Protein AF-A0A972C2Q1-F1 (afdb_monomer_lite)

Secondary structure (DSSP, 8-state):
-PPPHHHHHHHHB--------HHHHHHHHHHHHTT-EEEE-SSTT--EEETTTTEEEE-TTHHHHS-HHHHHHHHHHHHHHHHHHHH-HHHHHHHTTS-TT---HHHHHHHHHHHHHHHHHTT----HHHHHTTSPTTHHHHHHHHHHT-S-------

Structure (mmCIF, N/CA/C/O backbone):
data_AF-A0A972C2Q1-F1
#
_entry.id   AF-A0A972C2Q1-F1
#
loop_
_atom_site.group_PDB
_atom_site.id
_atom_site.type_symbol
_atom_site.label_atom_id
_atom_site.label_alt_id
_atom_site.label_comp_id
_atom_site.label_asym_id
_atom_site.label_entity_id
_atom_site.label_seq_id
_atom_site.pdbx_PDB_ins_code
_atom_site.Cartn_x
_atom_site.Cartn_y
_atom_site.Cartn_z
_atom_site.occupancy
_atom_site.B_iso_or_equiv
_atom_site.auth_seq_id
_atom_site.auth_comp_id
_atom_site.auth_asym_id
_atom_site.auth_atom_id
_atom_site.pdbx_PDB_model_num
ATOM 1 N N . MET A 1 1 ? 4.679 -23.573 9.801 1.00 56.59 1 MET A N 1
ATOM 2 C CA . MET A 1 1 ? 4.101 -22.759 10.892 1.00 56.59 1 MET A CA 1
ATOM 3 C C . MET A 1 1 ? 4.260 -21.307 10.495 1.00 56.59 1 MET A C 1
ATOM 5 O O . MET A 1 1 ? 5.369 -20.936 10.134 1.00 56.59 1 MET A O 1
ATOM 9 N N . GLN A 1 2 ? 3.173 -20.536 10.468 1.00 72.12 2 GLN A N 1
ATOM 10 C CA . GLN A 1 2 ? 3.245 -19.100 10.197 1.00 72.12 2 GLN A CA 1
ATOM 11 C C . GLN A 1 2 ? 3.861 -18.411 11.421 1.00 72.12 2 GLN A C 1
ATOM 13 O O . GLN A 1 2 ? 3.515 -18.739 12.555 1.00 72.12 2 GLN A O 1
ATOM 18 N N . GLN A 1 3 ? 4.839 -17.543 11.181 1.00 86.06 3 GLN A N 1
ATOM 19 C CA . GLN A 1 3 ? 5.535 -16.773 12.210 1.00 86.06 3 GLN A CA 1
ATOM 20 C C . GLN A 1 3 ? 4.536 -15.879 12.971 1.00 86.06 3 GLN A C 1
ATOM 22 O O . GLN A 1 3 ? 3.625 -15.331 12.344 1.00 86.06 3 GLN A O 1
ATOM 27 N N . SER A 1 4 ? 4.687 -15.721 14.296 1.00 94.00 4 SER A N 1
ATOM 28 C CA . SER A 1 4 ? 3.827 -14.797 15.061 1.00 94.00 4 SER A CA 1
ATOM 29 C C . SER A 1 4 ? 4.037 -13.350 14.600 1.00 94.00 4 SER A C 1
ATOM 31 O O . SER A 1 4 ? 5.082 -13.035 14.024 1.00 94.00 4 SER A O 1
ATOM 33 N N . LYS A 1 5 ? 3.080 -12.450 14.862 1.00 92.25 5 LYS A N 1
ATOM 34 C CA . LYS A 1 5 ? 3.213 -11.030 14.490 1.00 92.25 5 LYS A CA 1
ATOM 35 C C . LYS A 1 5 ? 4.444 -10.399 15.139 1.00 92.25 5 LYS A C 1
ATOM 37 O O . LYS A 1 5 ? 5.181 -9.683 14.474 1.00 92.25 5 LYS A O 1
ATOM 42 N N . GLU A 1 6 ? 4.717 -10.712 16.404 1.00 92.69 6 GLU A N 1
ATOM 43 C CA . GLU A 1 6 ? 5.880 -10.201 17.141 1.00 92.69 6 GLU A CA 1
ATOM 44 C C . GLU A 1 6 ? 7.191 -10.672 16.509 1.00 92.69 6 GLU A C 1
ATOM 46 O O . GLU A 1 6 ? 8.128 -9.896 16.334 1.00 92.69 6 GLU A O 1
ATOM 51 N N . GLN A 1 7 ? 7.252 -11.947 16.124 1.00 93.88 7 GLN A N 1
ATOM 52 C CA . GLN A 1 7 ? 8.414 -12.502 15.444 1.00 93.88 7 GLN A CA 1
ATOM 53 C C . GLN A 1 7 ? 8.585 -11.890 14.043 1.00 93.88 7 GLN A C 1
ATOM 55 O O . GLN A 1 7 ? 9.715 -11.609 13.635 1.00 93.88 7 GLN A O 1
ATOM 60 N N . TRP A 1 8 ? 7.488 -11.687 13.305 1.00 95.19 8 TRP A N 1
ATOM 61 C CA . TRP A 1 8 ? 7.514 -11.040 11.993 1.00 95.19 8 TRP A CA 1
ATOM 62 C C . TRP A 1 8 ? 7.998 -9.594 12.123 1.00 95.19 8 TRP A C 1
ATOM 64 O O . TRP A 1 8 ? 8.961 -9.239 11.455 1.00 95.19 8 TRP A O 1
ATOM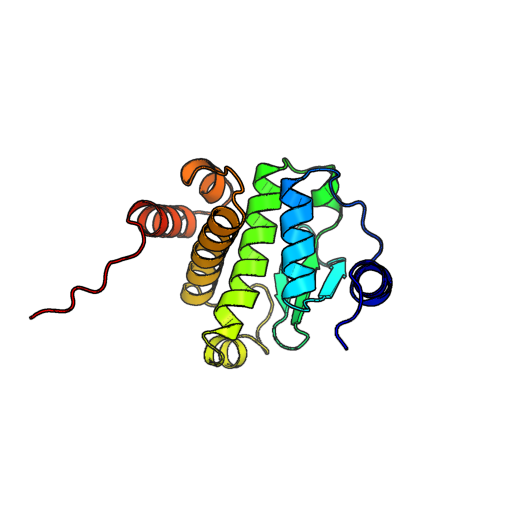 74 N N . LEU A 1 9 ? 7.464 -8.807 13.061 1.00 93.00 9 LEU A N 1
ATOM 75 C CA . LEU A 1 9 ? 7.951 -7.454 13.351 1.00 93.00 9 LEU A CA 1
ATOM 76 C C . LEU A 1 9 ? 9.461 -7.454 13.639 1.00 93.00 9 LEU A C 1
ATOM 78 O O . LEU A 1 9 ? 10.202 -6.668 13.059 1.00 93.00 9 LEU A O 1
ATOM 82 N N . ALA A 1 10 ? 9.948 -8.394 14.450 1.00 91.88 10 ALA A N 1
ATOM 83 C CA . ALA A 1 10 ? 11.362 -8.456 14.823 1.00 91.88 10 ALA A CA 1
ATOM 84 C C . ALA A 1 10 ? 12.328 -8.832 13.679 1.00 91.88 10 ALA A C 1
ATOM 86 O O . ALA A 1 10 ? 13.531 -8.624 13.816 1.00 91.88 10 ALA A O 1
ATOM 87 N N . THR A 1 11 ? 11.850 -9.433 12.583 1.00 92.88 11 THR A N 1
ATOM 88 C CA . THR A 1 11 ? 12.729 -10.009 11.537 1.00 92.88 11 THR A CA 1
ATOM 89 C C . THR A 1 11 ? 12.421 -9.528 10.119 1.00 92.88 11 THR A C 1
ATOM 91 O O . THR A 1 11 ? 13.295 -9.501 9.250 1.00 92.88 11 THR A O 1
ATOM 94 N N . ARG A 1 12 ? 11.177 -9.132 9.866 1.00 93.81 12 ARG A N 1
ATOM 95 C CA . ARG A 1 12 ? 10.640 -8.717 8.565 1.00 93.81 12 ARG A CA 1
ATOM 96 C C . ARG A 1 12 ? 10.308 -7.232 8.511 1.00 93.81 12 ARG A C 1
ATOM 98 O O . ARG A 1 12 ? 9.895 -6.759 7.457 1.00 93.81 12 ARG A O 1
ATOM 105 N N . THR A 1 13 ? 10.524 -6.511 9.612 1.00 94.38 13 THR A N 1
ATOM 106 C CA . THR A 1 13 ? 10.429 -5.053 9.636 1.00 94.38 13 THR A CA 1
ATOM 107 C C . THR A 1 13 ? 11.692 -4.412 10.189 1.00 94.38 13 THR A C 1
ATOM 109 O O . THR A 1 13 ? 12.382 -5.017 11.012 1.00 94.38 13 THR A O 1
ATOM 112 N N . ASP A 1 14 ? 12.012 -3.214 9.712 1.00 93.62 14 ASP A N 1
ATOM 113 C CA . ASP A 1 14 ? 13.010 -2.355 10.352 1.00 93.62 14 ASP A CA 1
ATOM 114 C C . ASP A 1 14 ? 12.366 -1.627 11.553 1.00 93.62 14 ASP A C 1
ATOM 116 O O . ASP A 1 14 ? 11.141 -1.460 11.586 1.00 93.62 14 ASP A O 1
ATOM 120 N N . PRO A 1 15 ? 13.140 -1.212 12.574 1.00 88.94 15 PRO A N 1
ATOM 121 C CA . PRO A 1 15 ? 12.594 -0.516 13.736 1.00 88.94 15 PRO A CA 1
ATOM 122 C C . PRO A 1 15 ? 12.149 0.907 13.361 1.00 88.94 15 PRO A C 1
ATOM 124 O O . PRO A 1 15 ? 12.925 1.853 13.461 1.00 88.94 15 PRO A O 1
ATOM 127 N N . MET A 1 16 ? 10.888 1.052 12.951 1.00 90.88 16 MET A N 1
ATOM 128 C CA . MET A 1 16 ? 10.278 2.330 12.571 1.00 90.88 16 MET A CA 1
ATOM 129 C C . MET A 1 16 ? 9.353 2.877 13.660 1.00 90.88 16 MET A C 1
ATOM 131 O O . MET A 1 16 ? 8.742 2.129 14.428 1.00 90.88 16 MET A O 1
ATOM 135 N N . ASN A 1 17 ? 9.205 4.203 13.695 1.00 92.00 17 ASN A N 1
ATOM 136 C CA . ASN A 1 17 ? 8.259 4.875 14.582 1.00 92.00 17 ASN A CA 1
ATOM 137 C C . ASN A 1 17 ? 6.845 4.852 13.983 1.00 92.00 17 ASN A C 1
ATOM 139 O O . ASN A 1 17 ? 6.375 5.838 13.419 1.00 92.00 17 ASN A O 1
ATOM 143 N N . TRP A 1 18 ? 6.194 3.693 14.056 1.00 93.50 18 TRP A N 1
ATOM 144 C CA . TRP A 1 18 ? 4.862 3.495 13.493 1.00 93.50 18 TRP A CA 1
ATOM 145 C C . TRP A 1 18 ? 3.809 4.399 14.152 1.00 93.50 18 TRP A C 1
ATOM 147 O O . TRP A 1 18 ? 3.776 4.493 15.383 1.00 93.50 18 TRP A O 1
ATOM 157 N N . PRO A 1 19 ? 2.880 4.986 13.373 1.00 95.00 19 PRO A N 1
ATOM 158 C CA . PRO A 1 19 ? 1.732 5.687 13.927 1.00 95.00 19 PRO A CA 1
ATOM 159 C C . PRO A 1 19 ? 0.948 4.802 14.902 1.00 95.00 19 PRO A C 1
ATOM 161 O O . PRO A 1 19 ? 0.502 3.698 14.564 1.00 95.00 19 PRO A O 1
ATOM 164 N N . ASN A 1 20 ? 0.729 5.310 16.117 1.00 94.81 20 ASN A N 1
ATOM 165 C CA . ASN A 1 20 ? -0.145 4.673 17.098 1.00 94.81 20 ASN A CA 1
ATOM 166 C C . ASN A 1 20 ? -1.616 4.993 16.782 1.00 94.81 20 ASN A C 1
ATOM 168 O O . ASN A 1 20 ? -2.269 5.775 17.473 1.00 94.81 20 ASN A O 1
ATOM 172 N N . ASN A 1 21 ? -2.109 4.439 15.676 1.00 97.25 21 ASN A N 1
ATOM 173 C CA . ASN A 1 21 ? -3.472 4.608 15.190 1.00 97.25 21 ASN A CA 1
ATOM 174 C C . ASN A 1 21 ? -4.055 3.255 14.768 1.00 97.25 21 ASN A C 1
ATOM 176 O O . ASN A 1 21 ? -3.397 2.504 14.054 1.00 97.25 21 ASN A O 1
ATOM 180 N N . GLU A 1 22 ? -5.297 2.972 15.162 1.00 97.69 22 GLU A N 1
ATOM 181 C CA . GLU A 1 22 ? -5.947 1.681 14.908 1.00 97.69 22 GLU A CA 1
ATOM 182 C C . GLU A 1 22 ? -5.995 1.307 13.418 1.00 97.69 22 GLU A C 1
ATOM 184 O O . GLU A 1 22 ? -5.659 0.180 13.066 1.00 97.69 22 GLU A O 1
ATOM 189 N N . TYR A 1 23 ? -6.299 2.255 12.527 1.00 98.12 23 TYR A N 1
ATOM 190 C CA . TYR A 1 23 ? -6.385 1.996 11.089 1.00 98.12 23 TYR A CA 1
ATOM 191 C C . TYR A 1 23 ? -5.016 1.730 10.471 1.00 98.12 23 TYR A C 1
ATOM 193 O O . TYR A 1 23 ? -4.880 0.856 9.619 1.00 98.12 23 TYR A O 1
ATOM 201 N N . PHE A 1 24 ? -3.981 2.436 10.928 1.00 97.62 24 PHE A N 1
ATOM 202 C CA . PHE A 1 24 ? -2.623 2.160 10.469 1.00 97.62 24 PHE A CA 1
ATOM 203 C C . PHE A 1 24 ? -2.136 0.787 10.962 1.00 97.62 24 PHE A C 1
ATOM 205 O O . PHE A 1 24 ? -1.501 0.044 10.214 1.00 97.62 24 PHE A O 1
ATOM 212 N N . GLN A 1 25 ? -2.497 0.397 12.190 1.00 97.56 25 GLN A N 1
ATOM 213 C CA . GLN A 1 25 ? -2.200 -0.940 12.709 1.00 97.56 25 GLN A CA 1
ATOM 214 C C . GLN A 1 25 ? -2.899 -2.046 11.901 1.00 97.56 25 GLN A C 1
ATOM 216 O O . GLN A 1 25 ? -2.271 -3.076 11.658 1.00 97.56 25 GLN A O 1
ATOM 221 N N . LEU A 1 26 ? -4.121 -1.819 11.395 1.00 98.31 26 LEU A N 1
ATOM 222 C CA . LEU A 1 26 ? -4.791 -2.756 10.478 1.00 98.31 26 LEU A CA 1
ATOM 223 C C . LEU A 1 26 ? -3.994 -2.985 9.183 1.00 98.31 26 LEU A C 1
ATOM 225 O O . LEU A 1 26 ? -3.967 -4.105 8.674 1.00 98.31 26 LEU A O 1
ATOM 229 N N . LEU A 1 27 ? -3.307 -1.964 8.660 1.00 98.31 27 LEU A N 1
ATOM 230 C CA . LEU A 1 27 ? -2.441 -2.120 7.484 1.00 98.31 27 LEU A CA 1
ATOM 231 C C . LEU A 1 27 ? -1.170 -2.906 7.801 1.00 98.31 27 LEU A C 1
ATOM 233 O O . LEU A 1 27 ? -0.777 -3.768 7.016 1.00 98.31 27 LEU A O 1
ATOM 237 N N . ILE A 1 28 ? -0.568 -2.683 8.973 1.00 97.56 28 ILE A N 1
ATOM 238 C CA . ILE A 1 28 ? 0.562 -3.498 9.446 1.00 97.56 28 ILE A CA 1
ATOM 239 C C . ILE A 1 28 ? 0.127 -4.961 9.607 1.00 97.56 28 ILE A C 1
ATOM 241 O O . ILE A 1 28 ? 0.835 -5.871 9.173 1.00 97.56 28 ILE A O 1
ATOM 245 N N . ASP A 1 29 ? -1.053 -5.202 10.183 1.00 97.38 29 ASP A N 1
ATOM 246 C CA . ASP A 1 29 ? -1.633 -6.541 10.294 1.00 97.38 29 ASP A CA 1
ATOM 247 C C . ASP A 1 29 ? -1.853 -7.182 8.928 1.00 97.38 29 ASP A C 1
ATOM 249 O O . ASP A 1 29 ? -1.510 -8.349 8.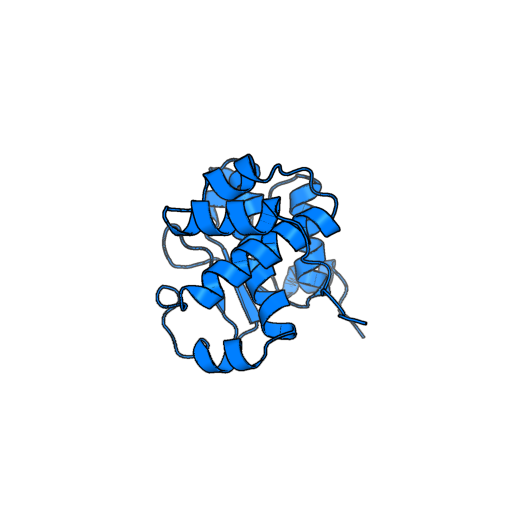726 1.00 97.38 29 ASP A O 1
ATOM 253 N N . LYS A 1 30 ? -2.368 -6.417 7.964 1.00 98.12 30 LYS A N 1
ATOM 254 C CA . LYS A 1 30 ? -2.552 -6.900 6.599 1.00 98.12 30 LYS A CA 1
ATOM 255 C C . LYS A 1 30 ? -1.217 -7.242 5.932 1.00 98.12 30 LYS A C 1
ATOM 257 O O . LYS A 1 30 ? -1.122 -8.295 5.304 1.00 98.12 30 LYS A O 1
ATOM 262 N N . ALA A 1 31 ? -0.178 -6.424 6.104 1.00 97.81 31 ALA A N 1
ATOM 263 C CA . ALA A 1 31 ? 1.167 -6.702 5.594 1.00 97.81 31 ALA A CA 1
ATOM 264 C C . ALA A 1 31 ? 1.754 -7.995 6.189 1.00 97.81 31 ALA A C 1
ATOM 266 O O . ALA A 1 31 ? 2.291 -8.829 5.453 1.00 97.81 31 ALA A O 1
ATOM 267 N N . TRP A 1 32 ? 1.587 -8.203 7.500 1.00 97.19 32 TRP A N 1
ATOM 268 C CA . TRP A 1 32 ? 1.975 -9.443 8.178 1.00 97.19 32 TRP A CA 1
ATOM 269 C C . TRP A 1 32 ? 1.217 -10.659 7.630 1.00 97.19 32 TRP A C 1
ATOM 271 O O . TRP A 1 32 ? 1.832 -11.674 7.295 1.00 97.19 32 TRP A O 1
ATOM 281 N N . GLN A 1 33 ? -0.105 -10.554 7.471 1.00 96.50 33 GLN A N 1
ATOM 282 C CA . GLN A 1 33 ? -0.938 -11.623 6.908 1.00 96.50 33 GLN A CA 1
ATOM 283 C C . GLN A 1 33 ? -0.542 -11.978 5.468 1.00 96.50 33 GLN A C 1
ATOM 285 O O . GLN A 1 33 ? -0.549 -13.154 5.106 1.00 96.50 33 GLN A O 1
ATOM 290 N N . LEU A 1 34 ? -0.162 -10.979 4.665 1.00 95.69 34 LEU A N 1
ATOM 291 C CA . LEU A 1 34 ? 0.330 -11.144 3.292 1.00 95.69 34 LEU A CA 1
ATOM 292 C C . LEU A 1 34 ? 1.807 -11.576 3.218 1.00 95.69 34 LEU A C 1
ATOM 294 O O . LEU A 1 34 ? 2.331 -11.769 2.114 1.00 95.69 34 LEU A O 1
ATOM 298 N N . ASN A 1 35 ? 2.469 -11.731 4.373 1.00 95.25 35 ASN A N 1
ATOM 299 C CA . ASN A 1 35 ? 3.885 -12.068 4.513 1.00 95.25 35 ASN A CA 1
ATOM 300 C C . ASN A 1 35 ? 4.794 -11.166 3.655 1.00 95.25 35 ASN A C 1
ATOM 302 O O . ASN A 1 35 ? 5.666 -11.642 2.927 1.00 95.25 35 ASN A O 1
ATOM 306 N N . VAL A 1 36 ? 4.540 -9.859 3.712 1.00 96.75 36 VAL A N 1
ATOM 307 C CA . VAL A 1 36 ? 5.341 -8.810 3.064 1.00 96.75 36 VAL A CA 1
ATOM 308 C C . VAL A 1 36 ? 6.413 -8.333 4.041 1.00 96.75 36 VAL A C 1
ATOM 310 O O . VAL A 1 36 ? 6.207 -8.393 5.248 1.00 96.75 36 VAL A O 1
ATOM 313 N N . GLU A 1 37 ? 7.566 -7.880 3.556 1.00 97.69 37 GLU A N 1
ATOM 314 C CA . GLU A 1 37 ? 8.558 -7.199 4.402 1.00 97.69 37 GLU A CA 1
ATOM 315 C C . GLU A 1 37 ? 8.362 -5.683 4.387 1.00 97.69 37 GLU A C 1
ATOM 317 O O . GLU A 1 37 ? 8.018 -5.134 3.345 1.00 97.69 37 GLU A O 1
ATOM 322 N N . LEU A 1 38 ? 8.639 -5.000 5.502 1.00 98.12 38 LEU A N 1
ATOM 323 C CA . LEU A 1 38 ? 8.590 -3.534 5.595 1.00 98.12 38 LEU A CA 1
ATOM 324 C C . LEU A 1 38 ? 9.981 -2.978 5.928 1.00 98.12 38 LEU A C 1
ATOM 326 O O . LEU A 1 38 ? 10.502 -3.214 7.016 1.00 98.12 38 LEU A O 1
ATOM 330 N N . ARG A 1 39 ? 10.605 -2.245 5.006 1.00 97.75 39 ARG A N 1
ATOM 331 C CA . ARG A 1 39 ? 11.993 -1.763 5.155 1.00 97.75 39 ARG A CA 1
ATOM 332 C C . ARG A 1 39 ? 12.097 -0.263 4.992 1.00 97.75 39 ARG A C 1
ATOM 334 O O . ARG A 1 39 ? 11.282 0.346 4.305 1.00 97.75 39 ARG A O 1
ATOM 341 N N . SER A 1 40 ? 13.112 0.347 5.590 1.00 96.75 40 SER A N 1
ATOM 342 C CA . SER A 1 40 ? 13.332 1.783 5.430 1.00 96.75 40 SER A CA 1
ATOM 343 C C . SER A 1 40 ? 13.788 2.070 4.004 1.00 96.75 40 SER A C 1
ATOM 345 O O . SER A 1 40 ? 14.820 1.564 3.548 1.00 96.75 40 SER A O 1
ATOM 347 N N . SER A 1 41 ? 13.058 2.927 3.303 1.00 96.00 41 SER A N 1
ATOM 348 C CA . SER A 1 41 ? 13.494 3.475 2.027 1.00 96.00 41 SER A CA 1
ATOM 349 C C . SER A 1 41 ? 14.757 4.312 2.229 1.00 96.00 41 SER A C 1
ATOM 351 O O . SER A 1 41 ? 14.883 5.077 3.185 1.00 96.00 41 SER A O 1
ATOM 353 N N . LYS A 1 42 ? 15.724 4.159 1.321 1.00 93.31 42 LYS A N 1
ATOM 354 C CA . LYS A 1 42 ? 16.921 5.017 1.250 1.00 93.31 42 LYS A CA 1
ATOM 355 C C . LYS A 1 42 ? 16.759 6.155 0.243 1.00 93.31 42 LYS A C 1
ATOM 357 O O . LYS A 1 42 ? 17.703 6.909 0.025 1.00 93.31 42 LYS A O 1
ATOM 362 N N . ILE A 1 43 ? 15.585 6.260 -0.373 1.00 92.25 43 ILE A N 1
ATOM 363 C CA . ILE A 1 43 ? 15.265 7.249 -1.396 1.00 92.25 43 ILE A CA 1
ATOM 364 C C . ILE A 1 43 ? 14.324 8.268 -0.768 1.00 92.25 43 ILE A C 1
ATOM 366 O O . ILE A 1 43 ? 13.324 7.900 -0.156 1.00 92.25 43 ILE A O 1
ATOM 370 N N . HIS A 1 44 ? 14.693 9.538 -0.902 1.00 92.88 44 HIS A N 1
ATOM 371 C CA . HIS A 1 44 ? 13.964 10.657 -0.326 1.00 92.88 44 HIS A CA 1
ATOM 372 C C . HIS A 1 44 ? 12.515 10.683 -0.820 1.00 92.88 44 HIS A C 1
ATOM 374 O O . HIS A 1 44 ? 12.297 10.599 -2.027 1.00 92.88 44 HIS A O 1
ATOM 380 N N . GLU A 1 45 ? 11.567 10.792 0.117 1.00 91.56 45 GLU A N 1
ATOM 381 C CA . GLU A 1 45 ? 10.130 10.965 -0.153 1.00 91.56 45 GLU A CA 1
ATOM 382 C C . GLU A 1 45 ? 9.512 9.851 -1.011 1.00 91.56 45 GLU A C 1
ATOM 384 O O . GLU A 1 45 ? 8.541 10.073 -1.728 1.00 91.56 45 GLU A O 1
ATOM 389 N N . LEU A 1 46 ? 10.073 8.636 -0.951 1.00 92.94 46 LEU A N 1
ATOM 390 C CA . LEU A 1 46 ? 9.597 7.524 -1.765 1.00 92.94 46 LEU A CA 1
ATOM 391 C C . LEU A 1 46 ? 9.221 6.295 -0.940 1.00 92.94 46 LEU A C 1
ATOM 393 O O . LEU A 1 46 ? 10.076 5.658 -0.310 1.00 92.94 46 LEU A O 1
ATOM 397 N N . TRP A 1 47 ? 7.950 5.925 -1.070 1.00 97.38 47 TRP A N 1
ATOM 398 C CA . TRP A 1 47 ? 7.419 4.602 -0.773 1.00 97.38 47 TRP A CA 1
ATOM 399 C C . TRP A 1 47 ? 7.348 3.799 -2.070 1.00 97.38 47 TRP A C 1
ATOM 401 O O . TRP A 1 47 ? 7.107 4.380 -3.125 1.00 97.38 47 TRP A O 1
ATOM 411 N N . TYR A 1 48 ? 7.658 2.504 -2.012 1.00 96.62 48 TYR A N 1
ATOM 412 C CA . TYR A 1 48 ? 7.553 1.632 -3.184 1.00 96.62 48 TYR A CA 1
ATOM 413 C C . TYR A 1 48 ? 7.571 0.151 -2.813 1.00 96.62 48 TYR A C 1
ATOM 415 O O . TYR A 1 48 ? 8.295 -0.287 -1.912 1.00 96.62 48 TYR A O 1
ATOM 423 N N . TYR A 1 49 ? 6.842 -0.646 -3.582 1.00 96.25 49 TYR A N 1
ATOM 424 C CA . TYR A 1 49 ? 6.878 -2.096 -3.532 1.00 96.25 49 TYR A CA 1
ATOM 425 C C . TYR A 1 49 ? 7.934 -2.681 -4.483 1.00 96.25 49 TYR A C 1
ATOM 427 O O . TYR A 1 49 ? 8.020 -2.352 -5.667 1.00 96.25 49 TYR A O 1
ATOM 435 N N . ARG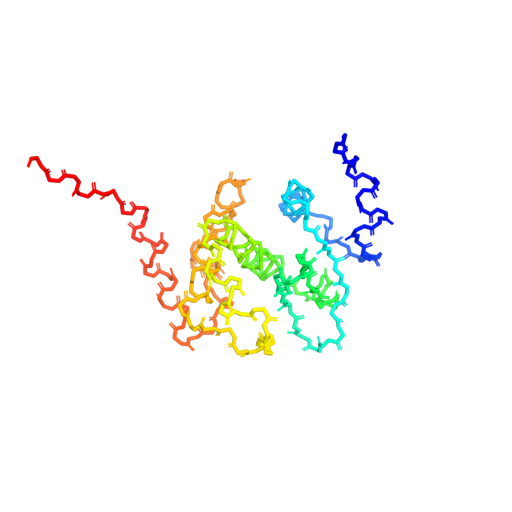 A 1 50 ? 8.737 -3.613 -3.964 1.00 94.31 50 ARG A N 1
ATOM 436 C CA . ARG A 1 50 ? 9.672 -4.452 -4.716 1.00 94.31 50 ARG A CA 1
ATOM 437 C C . ARG A 1 50 ? 9.112 -5.865 -4.849 1.00 94.31 50 ARG A C 1
ATOM 439 O O . ARG A 1 50 ? 9.073 -6.596 -3.853 1.00 94.31 50 ARG A O 1
ATOM 446 N N . PRO A 1 51 ? 8.689 -6.279 -6.055 1.00 91.19 51 PRO A N 1
ATOM 447 C CA . PRO A 1 51 ? 8.034 -7.569 -6.242 1.00 91.19 51 PRO A CA 1
ATOM 448 C C . PRO A 1 51 ? 8.998 -8.758 -6.199 1.00 91.19 51 PRO A C 1
ATOM 450 O O . PRO A 1 51 ? 8.599 -9.857 -5.828 1.00 91.19 51 PRO A O 1
ATOM 453 N N . ASP A 1 52 ? 10.270 -8.548 -6.534 1.00 88.69 52 ASP A N 1
ATOM 454 C CA . ASP A 1 52 ? 11.325 -9.564 -6.507 1.00 88.69 52 ASP A CA 1
ATOM 455 C C . ASP A 1 52 ? 11.676 -10.021 -5.085 1.00 88.69 52 ASP A C 1
ATOM 457 O O . ASP A 1 52 ? 11.922 -11.206 -4.859 1.00 88.69 52 ASP A O 1
ATOM 461 N N . SER A 1 53 ? 11.656 -9.097 -4.123 1.00 91.94 53 SER A N 1
ATOM 462 C CA . SER A 1 53 ? 11.902 -9.379 -2.704 1.00 91.94 53 SER A CA 1
ATOM 463 C C . SER A 1 53 ? 10.630 -9.418 -1.850 1.00 91.94 53 SER A C 1
ATOM 465 O O . SER A 1 53 ? 10.701 -9.724 -0.661 1.00 91.94 53 SER A O 1
ATOM 467 N N . ARG A 1 54 ? 9.467 -9.115 -2.442 1.00 94.38 54 ARG A N 1
ATOM 468 C CA . ARG A 1 54 ? 8.178 -8.921 -1.758 1.00 94.38 54 ARG A CA 1
ATOM 469 C C . ARG A 1 54 ? 8.307 -7.969 -0.557 1.00 94.38 54 ARG A C 1
ATOM 471 O O . ARG A 1 54 ? 7.926 -8.289 0.570 1.00 94.38 54 ARG A O 1
ATOM 478 N N . THR A 1 55 ? 8.854 -6.785 -0.813 1.00 97.19 55 THR A N 1
ATOM 479 C CA . THR A 1 55 ? 9.179 -5.791 0.219 1.00 97.19 55 THR A CA 1
ATOM 480 C C . THR A 1 55 ? 8.539 -4.455 -0.106 1.00 97.19 55 THR A C 1
ATOM 482 O O . THR A 1 55 ? 8.686 -3.973 -1.222 1.00 97.19 55 THR A O 1
ATOM 485 N N . ILE A 1 56 ? 7.877 -3.836 0.863 1.00 98.06 56 ILE A N 1
ATOM 486 C CA . ILE A 1 56 ? 7.492 -2.428 0.789 1.00 98.06 56 ILE A CA 1
ATOM 487 C C . ILE A 1 56 ? 8.584 -1.617 1.482 1.00 98.06 56 ILE A C 1
ATOM 489 O O . ILE A 1 56 ? 8.925 -1.861 2.642 1.00 98.06 56 ILE A O 1
ATOM 493 N N . TYR A 1 57 ? 9.143 -0.663 0.751 1.00 98.00 57 TYR A N 1
ATOM 494 C CA . TYR A 1 57 ? 10.085 0.315 1.268 1.00 98.00 57 TYR A CA 1
ATOM 495 C C . TYR A 1 57 ? 9.338 1.586 1.651 1.00 98.00 57 TYR A C 1
ATOM 497 O O . TYR A 1 57 ? 8.495 2.061 0.899 1.00 98.00 57 TYR A O 1
ATOM 505 N N . ILE A 1 58 ? 9.652 2.120 2.827 1.00 98.06 58 ILE A N 1
ATOM 506 C CA . ILE A 1 58 ? 8.893 3.179 3.494 1.00 98.06 58 ILE A CA 1
ATOM 507 C C . ILE A 1 58 ? 9.812 4.357 3.778 1.00 98.06 58 ILE A C 1
ATOM 509 O O . ILE A 1 58 ? 10.855 4.187 4.416 1.00 98.06 58 ILE A O 1
ATOM 513 N N . TRP A 1 59 ? 9.441 5.555 3.332 1.00 97.56 59 TRP A N 1
ATOM 514 C CA . TRP A 1 59 ? 10.163 6.760 3.721 1.00 97.56 59 TRP A CA 1
ATOM 515 C C . TRP A 1 59 ? 9.781 7.146 5.154 1.00 97.56 59 TRP A C 1
ATOM 517 O O . TRP A 1 59 ? 8.756 7.771 5.404 1.00 97.56 59 TRP A O 1
ATOM 527 N N . GLU A 1 60 ? 10.607 6.724 6.116 1.00 95.88 60 GLU A N 1
ATOM 528 C CA . GLU A 1 60 ? 10.315 6.849 7.552 1.00 95.88 60 GLU A CA 1
ATOM 529 C C . GLU A 1 60 ? 9.916 8.252 8.032 1.00 95.88 60 GLU A C 1
ATOM 531 O O . GLU A 1 60 ? 9.048 8.326 8.904 1.00 95.88 60 GLU A O 1
ATOM 536 N N . PRO A 1 61 ? 10.486 9.363 7.515 1.00 96.38 61 PRO A N 1
ATOM 537 C CA . PRO A 1 61 ? 10.063 10.695 7.932 1.00 96.38 61 PRO A CA 1
ATOM 538 C C . PRO A 1 61 ? 8.565 10.963 7.752 1.00 96.38 61 PRO A C 1
ATOM 540 O O . PRO A 1 61 ? 8.003 11.712 8.553 1.00 96.38 61 PRO A O 1
ATOM 543 N N . ASP A 1 62 ? 7.898 10.331 6.783 1.00 97.31 62 ASP A N 1
ATOM 544 C CA . ASP A 1 62 ? 6.460 10.523 6.568 1.00 97.31 62 ASP A CA 1
ATOM 545 C C . ASP A 1 62 ? 5.646 10.035 7.766 1.00 97.31 62 ASP A C 1
ATOM 547 O O . ASP A 1 62 ? 4.663 10.668 8.143 1.00 97.31 62 ASP A O 1
ATOM 551 N N . LEU A 1 63 ? 6.088 8.957 8.429 1.00 96.62 63 LEU A N 1
ATOM 552 C CA . LEU A 1 63 ? 5.379 8.341 9.560 1.00 96.62 63 LEU A CA 1
ATOM 553 C C . LEU A 1 63 ? 5.142 9.314 10.727 1.00 96.62 63 LEU A C 1
ATOM 555 O O . LEU A 1 63 ? 4.279 9.068 11.569 1.00 96.62 63 LEU A O 1
ATOM 559 N N . ILE A 1 64 ? 5.921 10.397 10.788 1.00 95.19 64 ILE A N 1
ATOM 560 C CA . ILE A 1 64 ? 5.855 11.425 11.829 1.00 95.19 64 ILE A CA 1
ATOM 561 C C . ILE A 1 64 ? 5.301 12.744 11.279 1.00 95.19 64 ILE A C 1
ATOM 563 O O . ILE A 1 64 ? 4.597 13.449 12.002 1.00 95.19 64 ILE A O 1
ATOM 567 N N . ASN A 1 65 ? 5.647 13.100 10.039 1.00 96.06 65 ASN A N 1
ATOM 568 C CA . ASN A 1 65 ? 5.414 14.443 9.509 1.00 96.06 65 ASN A CA 1
ATOM 569 C C . ASN A 1 65 ? 4.148 14.564 8.653 1.00 96.06 65 ASN A C 1
ATOM 571 O O . ASN A 1 65 ? 3.626 15.669 8.518 1.00 96.06 65 ASN A O 1
ATOM 575 N N . GLU A 1 66 ? 3.639 13.459 8.108 1.00 97.12 66 GLU A N 1
ATOM 576 C CA . GLU A 1 66 ? 2.505 13.476 7.186 1.00 97.12 66 GLU A CA 1
ATOM 577 C C . GLU A 1 66 ? 1.171 13.166 7.883 1.00 97.12 66 GLU A C 1
ATOM 579 O O . GLU A 1 66 ? 1.121 12.454 8.895 1.00 97.12 66 GLU A O 1
ATOM 584 N N . PRO A 1 67 ? 0.040 13.684 7.366 1.00 97.25 67 PRO A N 1
ATOM 585 C CA . PRO A 1 67 ? -1.261 13.407 7.946 1.00 97.25 67 PRO A CA 1
ATOM 586 C C . PRO A 1 67 ? -1.629 11.929 7.777 1.00 97.25 67 PRO A C 1
ATOM 588 O O . PRO A 1 67 ? -1.331 11.299 6.764 1.00 97.25 67 PRO A O 1
ATOM 591 N N . LEU A 1 68 ? -2.390 11.387 8.733 1.00 97.19 68 LEU A N 1
ATOM 592 C CA . LEU A 1 68 ? -2.824 9.985 8.703 1.00 97.19 68 LEU A CA 1
ATOM 593 C C . LEU A 1 68 ? -3.494 9.597 7.373 1.00 97.19 68 LEU A C 1
ATOM 595 O O . LEU A 1 68 ? -3.262 8.505 6.874 1.00 97.19 68 LEU A O 1
ATOM 599 N N . ALA A 1 69 ? -4.294 10.485 6.775 1.00 97.62 69 ALA A N 1
ATOM 600 C CA . ALA A 1 69 ? -4.950 10.216 5.495 1.00 97.62 69 ALA A CA 1
ATOM 601 C C . ALA A 1 69 ? -3.952 9.981 4.345 1.00 97.62 69 ALA A C 1
ATOM 603 O O . ALA A 1 69 ? -4.186 9.100 3.518 1.00 97.62 69 ALA A O 1
ATOM 604 N N . TYR A 1 70 ? -2.830 10.708 4.322 1.00 97.94 70 TYR A N 1
ATOM 605 C CA . TYR A 1 70 ? -1.744 10.464 3.373 1.00 97.94 70 TYR A CA 1
ATOM 606 C C . TYR A 1 70 ? -1.113 9.095 3.632 1.00 97.94 70 TYR A C 1
ATOM 608 O O . TYR A 1 70 ? -1.028 8.278 2.721 1.00 97.94 70 TYR A O 1
ATOM 616 N N . LEU A 1 71 ? -0.776 8.799 4.893 1.00 98.25 71 LEU A N 1
ATOM 617 C CA . LEU A 1 71 ? -0.152 7.532 5.289 1.00 98.25 71 LEU A CA 1
ATOM 618 C C . LEU A 1 71 ? -1.010 6.310 4.940 1.00 98.25 71 LEU A C 1
ATOM 620 O O . LEU A 1 71 ? -0.500 5.313 4.432 1.00 98.25 71 LEU A O 1
ATOM 624 N N . LEU A 1 72 ? -2.322 6.390 5.177 1.00 98.44 72 LEU A N 1
ATOM 625 C CA . LEU A 1 72 ? -3.270 5.344 4.792 1.00 98.44 72 LEU A CA 1
ATOM 626 C C . LEU A 1 72 ? -3.363 5.200 3.267 1.00 98.44 72 LEU A C 1
ATOM 628 O O . LEU A 1 72 ? -3.471 4.081 2.772 1.00 98.44 72 LEU A O 1
ATOM 632 N N . THR A 1 73 ? -3.300 6.311 2.530 1.00 98.38 73 THR A N 1
ATOM 633 C CA . THR A 1 73 ? -3.355 6.318 1.062 1.00 98.38 73 THR A CA 1
ATOM 634 C C . THR A 1 73 ? -2.114 5.669 0.460 1.00 98.38 73 THR A C 1
ATOM 636 O O . THR A 1 73 ? -2.247 4.715 -0.304 1.00 98.38 73 THR A O 1
ATOM 639 N N . VAL A 1 74 ? -0.916 6.135 0.830 1.00 98.19 74 VAL A N 1
ATOM 640 C CA . VAL A 1 74 ? 0.343 5.633 0.262 1.00 98.19 74 VAL A CA 1
ATOM 641 C C . VAL A 1 74 ? 0.595 4.182 0.668 1.00 98.19 74 VAL A C 1
ATOM 643 O O . VAL A 1 74 ? 0.872 3.346 -0.185 1.00 98.19 74 VAL A O 1
ATOM 646 N N . PHE A 1 75 ? 0.387 3.818 1.937 1.00 98.56 75 PHE A N 1
ATOM 647 C CA . PHE A 1 75 ? 0.594 2.432 2.355 1.00 98.56 75 PHE A CA 1
ATOM 648 C C . PHE A 1 75 ? -0.485 1.497 1.789 1.00 98.56 75 PHE A C 1
ATOM 650 O O . PHE A 1 75 ? -0.193 0.369 1.388 1.00 98.56 75 PHE A O 1
ATOM 657 N N . GLY A 1 76 ? -1.731 1.976 1.702 1.00 98.44 76 GLY A N 1
ATOM 658 C CA . GLY A 1 76 ? -2.812 1.271 1.022 1.00 98.44 76 GLY A CA 1
ATOM 659 C C . GLY A 1 76 ? -2.488 1.001 -0.447 1.00 98.44 76 GLY A C 1
ATOM 660 O O . GLY A 1 76 ? -2.706 -0.115 -0.908 1.00 98.44 76 GLY A O 1
ATOM 661 N N . HIS A 1 77 ? -1.924 1.976 -1.163 1.00 98.50 77 HIS A N 1
ATOM 662 C CA . HIS A 1 77 ? -1.475 1.830 -2.549 1.00 98.50 77 HIS A CA 1
ATOM 663 C C . HIS A 1 77 ? -0.390 0.748 -2.703 1.00 98.50 77 HIS A C 1
ATOM 665 O O . HIS A 1 77 ? -0.557 -0.164 -3.515 1.00 98.50 77 HIS A O 1
ATOM 671 N N . GLU A 1 78 ? 0.649 0.756 -1.862 1.00 98.38 78 GLU A N 1
ATOM 672 C CA . GLU A 1 78 ? 1.708 -0.265 -1.922 1.00 98.38 78 GLU A CA 1
ATOM 673 C C . GLU A 1 78 ? 1.193 -1.676 -1.592 1.00 98.38 78 GLU A C 1
ATOM 675 O O . GLU A 1 78 ? 1.554 -2.660 -2.241 1.00 98.38 78 GLU A O 1
ATOM 680 N N . LEU A 1 79 ? 0.293 -1.804 -0.610 1.00 98.50 79 LEU A N 1
ATOM 681 C CA . LEU A 1 79 ? -0.403 -3.070 -0.346 1.00 98.50 79 LEU A CA 1
ATOM 682 C C . LEU A 1 79 ? -1.335 -3.462 -1.501 1.00 98.50 79 LEU A C 1
ATOM 684 O O . LEU A 1 79 ? -1.517 -4.652 -1.772 1.00 98.50 79 LEU A O 1
ATOM 688 N N . GLY A 1 80 ? -1.888 -2.475 -2.203 1.00 97.75 80 GLY A N 1
ATOM 689 C CA . GLY A 1 80 ? -2.611 -2.644 -3.453 1.00 97.75 80 GLY A CA 1
ATOM 690 C C . GLY A 1 80 ? -1.761 -3.384 -4.477 1.00 97.75 80 GLY A C 1
ATOM 691 O O . GLY A 1 80 ? -2.189 -4.442 -4.937 1.00 97.75 80 GLY A O 1
ATOM 692 N N . HIS A 1 81 ? -0.532 -2.925 -4.735 1.00 96.94 81 HIS A N 1
ATOM 693 C CA . HIS A 1 81 ? 0.415 -3.630 -5.605 1.00 96.94 81 HIS A CA 1
ATOM 694 C C . HIS A 1 81 ? 0.668 -5.073 -5.170 1.00 96.94 81 HIS A C 1
ATOM 696 O O . HIS A 1 81 ? 0.619 -5.972 -6.006 1.00 96.94 81 HIS A O 1
ATOM 702 N N . VAL A 1 82 ? 0.875 -5.323 -3.873 1.00 96.75 82 VAL A N 1
ATOM 703 C CA . VAL A 1 82 ? 1.071 -6.689 -3.359 1.00 96.75 82 VAL A CA 1
ATOM 704 C C . VAL A 1 82 ? -0.112 -7.587 -3.725 1.00 96.75 82 VAL A C 1
ATOM 706 O O . VAL A 1 82 ? 0.072 -8.655 -4.307 1.00 96.75 82 VAL A O 1
ATOM 709 N N . THR A 1 83 ? -1.331 -7.164 -3.379 1.00 95.44 83 THR A N 1
ATOM 710 C CA . THR A 1 83 ? -2.530 -7.986 -3.609 1.00 95.44 83 THR A CA 1
ATOM 711 C C . THR A 1 83 ? -2.866 -8.155 -5.082 1.00 95.44 83 THR A C 1
ATOM 713 O O . THR A 1 83 ? -3.398 -9.191 -5.479 1.00 95.44 83 THR A O 1
ATOM 716 N N . ASP A 1 84 ? -2.556 -7.148 -5.888 1.00 93.19 84 ASP A N 1
ATOM 717 C CA . ASP A 1 84 ? -2.771 -7.180 -7.321 1.00 93.19 84 ASP A CA 1
ATOM 718 C C . ASP A 1 84 ? -1.783 -8.135 -7.996 1.00 93.19 84 ASP A C 1
ATOM 720 O O . ASP A 1 84 ? -2.181 -8.980 -8.789 1.00 93.19 84 ASP A O 1
ATOM 724 N N . PHE A 1 85 ? -0.512 -8.118 -7.590 1.00 93.06 85 PHE A N 1
ATOM 725 C CA . PHE A 1 85 ? 0.521 -9.003 -8.136 1.00 93.06 85 PHE A CA 1
ATOM 726 C C . PHE A 1 85 ? 0.300 -10.467 -7.742 1.00 93.06 85 PHE A C 1
ATOM 728 O O . PHE A 1 85 ? 0.636 -11.365 -8.514 1.00 93.06 85 PHE A O 1
ATOM 735 N N . ASP A 1 86 ? -0.310 -10.719 -6.580 1.00 91.81 86 ASP A N 1
ATOM 736 C CA . ASP A 1 86 ? -0.746 -12.064 -6.185 1.00 91.81 86 ASP A CA 1
ATOM 737 C C . ASP A 1 86 ? -1.840 -12.618 -7.119 1.00 91.81 86 ASP A C 1
ATOM 739 O O . ASP A 1 86 ? -1.919 -13.830 -7.329 1.00 91.81 86 ASP A O 1
ATOM 743 N N . ARG A 1 87 ? -2.682 -11.744 -7.688 1.00 91.38 87 ARG A N 1
ATOM 744 C CA . ARG A 1 87 ? -3.753 -12.102 -8.639 1.00 91.38 87 ARG A CA 1
ATOM 745 C C . ARG A 1 87 ? -3.277 -12.095 -10.093 1.00 91.38 8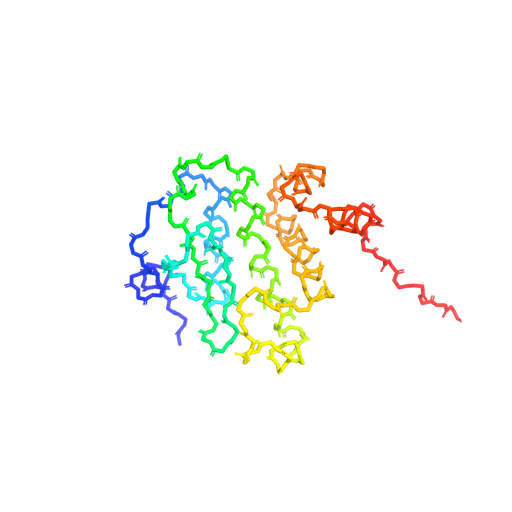7 ARG A C 1
ATOM 747 O O . ARG A 1 87 ? -3.797 -12.866 -10.896 1.00 91.38 87 ARG A O 1
ATOM 754 N N . HIS A 1 88 ? -2.279 -11.268 -10.393 1.00 90.19 88 HIS A N 1
ATOM 755 C CA . HIS A 1 88 ? -1.727 -11.008 -11.720 1.00 90.19 88 HIS A CA 1
ATOM 756 C C . HIS A 1 88 ? -0.202 -11.209 -11.734 1.00 90.19 88 HIS A C 1
ATOM 758 O O . HIS A 1 88 ? 0.559 -10.235 -11.788 1.00 90.19 88 HIS A O 1
ATOM 764 N N . PRO A 1 89 ? 0.297 -12.463 -11.699 1.00 88.06 89 PRO A N 1
ATOM 765 C CA . PRO A 1 89 ? 1.737 -12.741 -11.700 1.00 88.06 89 PRO A CA 1
ATOM 766 C C . PRO A 1 89 ? 2.487 -12.152 -12.909 1.00 88.06 89 PRO A C 1
ATOM 768 O O . PRO A 1 89 ? 3.696 -11.921 -12.849 1.00 88.06 89 PRO A O 1
ATOM 771 N N . GLU A 1 90 ? 1.792 -11.875 -14.013 1.00 89.88 90 GLU A N 1
ATOM 772 C CA . GLU A 1 90 ? 2.327 -11.170 -15.176 1.00 89.88 90 GLU A CA 1
ATOM 773 C C . GLU A 1 90 ? 2.809 -9.746 -14.855 1.00 89.88 90 GLU A C 1
ATOM 775 O O . GLU A 1 90 ? 3.734 -9.255 -15.508 1.00 89.88 90 GLU A O 1
ATOM 780 N N . PHE A 1 91 ? 2.253 -9.087 -13.834 1.00 89.75 91 PHE A N 1
ATOM 781 C CA . PHE A 1 91 ? 2.710 -7.766 -13.401 1.00 89.75 91 PHE A CA 1
ATOM 782 C C . PHE A 1 91 ? 4.090 -7.832 -12.755 1.00 89.75 91 PHE A C 1
ATOM 784 O O . PHE A 1 91 ? 4.926 -6.976 -13.048 1.00 89.75 91 PHE A O 1
ATOM 791 N N . VAL A 1 92 ? 4.396 -8.898 -12.003 1.00 86.44 92 VAL A N 1
ATOM 792 C CA . VAL A 1 92 ? 5.754 -9.163 -11.490 1.00 86.44 92 VAL A CA 1
ATOM 793 C C . VAL A 1 92 ? 6.740 -9.257 -12.652 1.00 86.44 92 VAL A C 1
ATOM 795 O O . VAL A 1 92 ? 7.785 -8.608 -12.643 1.00 86.44 92 VAL A O 1
ATOM 798 N N . ALA A 1 93 ? 6.405 -10.038 -13.684 1.00 85.81 93 ALA A N 1
ATOM 799 C CA . ALA A 1 93 ? 7.276 -10.232 -14.841 1.00 85.81 93 ALA A CA 1
ATOM 800 C C . ALA A 1 93 ? 7.555 -8.923 -15.598 1.00 85.81 93 ALA A C 1
ATOM 802 O O . ALA A 1 93 ? 8.661 -8.739 -16.104 1.00 85.81 93 ALA A O 1
ATOM 803 N N . ARG A 1 94 ? 6.578 -8.010 -15.646 1.00 88.88 94 ARG A N 1
ATOM 804 C CA . ARG A 1 94 ? 6.709 -6.694 -16.288 1.00 88.88 94 ARG A CA 1
ATOM 805 C C . ARG A 1 94 ? 7.522 -5.688 -15.473 1.00 88.88 94 ARG A C 1
ATOM 807 O O . ARG A 1 94 ? 8.051 -4.761 -16.072 1.00 88.88 94 ARG A O 1
ATOM 814 N N . THR A 1 95 ? 7.600 -5.836 -14.149 1.00 88.00 95 THR A N 1
ATOM 815 C CA . THR A 1 95 ? 8.082 -4.765 -13.252 1.00 88.00 95 THR A CA 1
ATOM 816 C C . THR A 1 95 ? 9.324 -5.104 -12.441 1.00 88.00 95 THR A C 1
ATOM 818 O O . THR A 1 95 ? 10.039 -4.186 -12.053 1.00 88.00 95 THR A O 1
ATOM 821 N N . LYS A 1 96 ? 9.636 -6.385 -12.211 1.00 84.50 96 LYS A N 1
ATOM 822 C CA . LYS A 1 96 ? 10.727 -6.807 -11.309 1.00 84.50 96 LYS A CA 1
ATOM 823 C C . LYS A 1 96 ? 12.108 -6.219 -11.639 1.00 84.50 96 LYS A C 1
ATOM 825 O O . LYS A 1 96 ? 12.901 -5.991 -10.733 1.00 84.50 96 LYS A O 1
ATOM 830 N N . ASP A 1 97 ? 12.372 -5.963 -12.920 1.00 85.56 97 ASP A N 1
ATOM 831 C CA . ASP A 1 97 ? 13.654 -5.443 -13.411 1.00 85.56 97 ASP A CA 1
ATOM 832 C C . ASP A 1 97 ? 13.595 -3.933 -13.712 1.0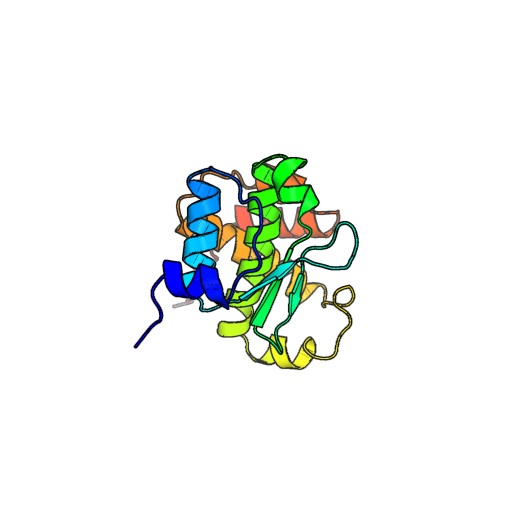0 85.56 97 ASP A C 1
ATOM 834 O O . ASP A 1 97 ? 14.574 -3.342 -14.169 1.00 85.56 97 ASP A O 1
ATOM 838 N N . LEU A 1 98 ? 12.444 -3.294 -13.475 1.00 86.00 98 LEU A N 1
ATOM 839 C CA . LEU A 1 98 ? 12.277 -1.863 -13.675 1.00 86.00 98 LEU A CA 1
ATOM 840 C C . LEU A 1 98 ? 12.809 -1.083 -12.473 1.00 86.00 98 LEU A C 1
ATOM 842 O O . LEU A 1 98 ? 12.802 -1.527 -11.323 1.00 86.00 98 LEU A O 1
ATOM 846 N N . HIS A 1 99 ? 13.254 0.136 -12.757 1.00 85.50 99 HIS A N 1
ATOM 847 C CA . HIS A 1 99 ? 13.433 1.133 -11.716 1.00 85.50 99 HIS A CA 1
ATOM 848 C C . HIS A 1 99 ? 12.074 1.409 -11.058 1.00 85.50 99 HIS A C 1
ATOM 850 O O . HIS A 1 99 ? 11.061 1.463 -11.750 1.00 85.50 99 HIS A O 1
ATOM 856 N N . TYR A 1 100 ? 12.054 1.619 -9.743 1.00 79.4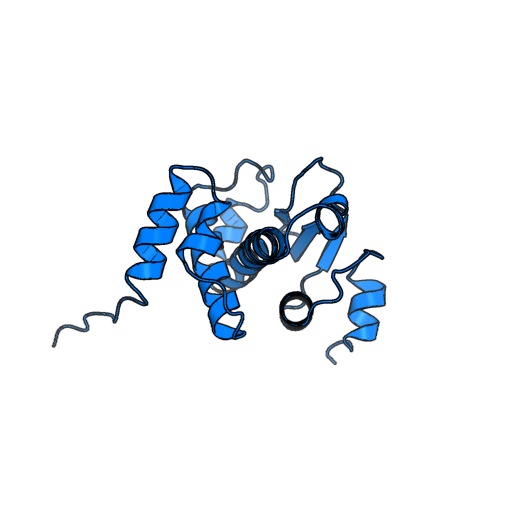4 100 TYR A N 1
ATOM 857 C CA . TYR A 1 100 ? 10.829 1.836 -8.959 1.00 79.44 100 TYR A CA 1
ATOM 858 C C . TYR A 1 100 ? 9.985 3.028 -9.448 1.00 79.44 100 TYR A C 1
ATOM 860 O O . TYR A 1 100 ? 8.790 3.061 -9.217 1.00 79.44 100 TYR A O 1
ATOM 868 N N . SER A 1 101 ? 10.577 3.988 -10.166 1.00 82.62 101 SER A N 1
ATOM 869 C CA . SER A 1 101 ? 9.852 5.116 -10.777 1.00 82.62 101 SER A CA 1
ATOM 870 C C . SER A 1 101 ? 9.285 4.825 -12.173 1.00 82.62 101 SER A C 1
ATOM 872 O O . SER A 1 101 ? 8.740 5.723 -12.806 1.00 82.62 101 SER A O 1
ATOM 874 N N . ASN A 1 102 ? 9.506 3.625 -12.710 1.00 87.69 102 ASN A N 1
ATOM 875 C CA . ASN A 1 102 ? 9.154 3.253 -14.083 1.00 87.69 102 ASN A CA 1
ATOM 876 C C . ASN A 1 102 ? 8.023 2.218 -14.118 1.00 87.69 102 ASN A C 1
ATOM 878 O O . ASN A 1 102 ? 7.893 1.488 -15.102 1.00 87.69 102 ASN A O 1
ATOM 882 N N . VAL A 1 103 ? 7.223 2.127 -13.055 1.00 89.44 103 VAL A N 1
ATOM 883 C CA . VAL A 1 103 ? 6.055 1.249 -13.020 1.00 89.44 103 VAL A CA 1
ATOM 884 C C . VAL A 1 103 ? 5.064 1.697 -14.107 1.00 89.44 103 VAL A C 1
ATOM 886 O O . VAL A 1 103 ? 4.773 2.889 -14.235 1.00 89.44 103 VAL A O 1
ATOM 889 N N . PRO A 1 104 ? 4.570 0.773 -14.951 1.00 94.00 104 PRO A N 1
ATOM 890 C CA . PRO A 1 104 ? 3.594 1.098 -15.981 1.00 94.00 104 PRO A CA 1
ATOM 891 C C . PRO A 1 104 ? 2.322 1.743 -15.420 1.00 94.00 104 PRO A C 1
ATOM 893 O O . PRO A 1 104 ? 1.808 1.326 -14.385 1.00 94.00 104 PRO A O 1
ATOM 896 N N . TRP A 1 105 ? 1.770 2.707 -16.159 1.00 94.38 105 TRP A N 1
ATOM 897 C CA . TRP A 1 105 ? 0.578 3.465 -15.762 1.00 94.38 105 TRP A CA 1
ATOM 898 C C . TRP A 1 105 ? -0.621 2.583 -15.383 1.00 94.38 105 TRP A C 1
ATOM 900 O O . TRP A 1 105 ? -1.321 2.862 -14.416 1.00 94.38 105 TRP A O 1
ATOM 910 N N . ASP A 1 106 ? -0.865 1.510 -16.138 1.00 94.56 106 ASP A N 1
ATOM 911 C CA . ASP A 1 106 ? -1.952 0.564 -15.874 1.00 94.56 106 ASP A CA 1
ATOM 912 C C . ASP A 1 106 ? -1.769 -0.180 -14.544 1.00 94.56 106 ASP A C 1
ATOM 914 O O . ASP A 1 106 ? -2.746 -0.447 -13.845 1.00 94.56 106 ASP A O 1
ATOM 918 N N . ILE A 1 107 ? -0.519 -0.462 -14.176 1.00 95.44 107 ILE A N 1
ATOM 919 C CA . ILE A 1 107 ? -0.168 -1.138 -12.928 1.00 95.44 107 ILE A CA 1
ATOM 920 C C . ILE A 1 107 ? -0.297 -0.179 -11.741 1.00 95.44 107 ILE A C 1
ATOM 922 O O . ILE A 1 107 ? -0.862 -0.561 -10.721 1.00 95.44 107 ILE A O 1
ATOM 926 N N . GLU A 1 108 ? 0.156 1.069 -11.879 1.00 96.81 108 GLU A N 1
ATOM 927 C CA . GLU A 1 108 ? -0.054 2.134 -10.883 1.00 96.81 108 GLU A CA 1
ATOM 928 C C . GLU A 1 108 ? -1.545 2.355 -10.595 1.00 96.81 108 GLU A C 1
ATOM 930 O O . GLU A 1 108 ? -1.987 2.330 -9.443 1.00 96.81 108 GLU A O 1
ATOM 935 N N . LEU A 1 109 ? -2.353 2.484 -11.654 1.00 97.12 109 LEU A N 1
ATOM 936 C CA . LEU A 1 109 ? -3.804 2.629 -11.546 1.00 97.12 109 LEU A CA 1
ATOM 937 C C . LEU A 1 109 ? -4.431 1.443 -10.802 1.00 97.12 109 LEU A C 1
ATOM 939 O O . LEU A 1 109 ? -5.248 1.634 -9.897 1.00 97.12 109 LEU A O 1
ATOM 943 N N . SER A 1 110 ? -4.030 0.221 -11.163 1.00 96.12 110 SER A N 1
ATOM 944 C CA . SER A 1 110 ? -4.494 -0.998 -10.500 1.00 96.12 110 SER A CA 1
ATOM 945 C C . SER A 1 110 ? -4.079 -1.049 -9.025 1.00 96.12 110 SER A C 1
ATOM 947 O O . SER A 1 110 ? -4.897 -1.404 -8.172 1.00 96.12 110 SER A O 1
ATOM 949 N N . GLY A 1 111 ? -2.858 -0.608 -8.701 1.00 97.06 111 GLY A N 1
ATOM 950 C CA . GLY A 1 111 ? -2.350 -0.476 -7.335 1.00 97.06 111 GLY A CA 1
ATOM 951 C C . GLY A 1 111 ? -3.211 0.457 -6.485 1.00 97.06 111 GLY A C 1
ATOM 952 O O . GLY A 1 111 ? -3.691 0.054 -5.426 1.00 97.06 111 GLY A O 1
ATOM 953 N N . PHE A 1 112 ? -3.512 1.666 -6.970 1.00 98.06 112 PHE A N 1
ATOM 954 C CA . PHE A 1 112 ? -4.399 2.601 -6.262 1.00 98.06 112 PHE A CA 1
ATOM 955 C C . PHE A 1 112 ? -5.815 2.053 -6.063 1.00 98.06 112 PHE A C 1
ATOM 957 O O . PHE A 1 112 ? -6.354 2.118 -4.957 1.00 98.06 112 PHE A O 1
ATOM 964 N N . VAL A 1 113 ? -6.428 1.498 -7.112 1.00 97.62 113 VAL A N 1
ATOM 965 C CA . VAL A 1 113 ? -7.798 0.964 -7.037 1.00 97.62 113 VAL A CA 1
ATOM 966 C C . VAL A 1 113 ? -7.871 -0.232 -6.085 1.00 97.62 113 VAL A C 1
ATOM 968 O O . VAL A 1 113 ? -8.787 -0.316 -5.262 1.00 97.62 113 VAL A O 1
ATOM 971 N N . SER A 1 114 ? -6.907 -1.150 -6.167 1.00 97.69 114 SER A N 1
ATOM 972 C CA . SER A 1 114 ? -6.813 -2.304 -5.268 1.00 97.69 114 SER A CA 1
ATOM 973 C C . SER A 1 114 ? -6.531 -1.874 -3.831 1.00 97.69 114 SER A C 1
ATOM 975 O O . SER A 1 114 ? -7.156 -2.399 -2.911 1.00 97.69 114 SER A O 1
ATOM 977 N N . GLY A 1 115 ? -5.677 -0.867 -3.639 1.00 98.12 115 GLY A N 1
ATOM 978 C CA . GLY A 1 115 ? -5.401 -0.265 -2.341 1.00 98.12 115 GLY A CA 1
ATOM 979 C C . GLY A 1 115 ? -6.653 0.317 -1.693 1.00 98.12 115 GLY A C 1
ATOM 980 O O . GLY A 1 115 ? -6.986 -0.051 -0.570 1.00 98.12 115 GLY A O 1
ATOM 981 N N . PHE A 1 116 ? -7.421 1.140 -2.412 1.00 98.06 116 PHE A N 1
ATOM 982 C CA . PHE A 1 116 ? -8.675 1.699 -1.895 1.00 98.06 116 PHE A CA 1
ATOM 983 C C . PHE A 1 116 ? -9.692 0.616 -1.500 1.00 98.06 116 PHE A C 1
ATOM 985 O O . PHE A 1 116 ? -10.333 0.695 -0.447 1.00 98.06 116 PHE A O 1
ATOM 992 N N . ARG A 1 117 ? -9.827 -0.428 -2.328 1.00 97.12 117 ARG A N 1
ATOM 993 C CA . ARG A 1 117 ? -10.692 -1.580 -2.026 1.00 97.12 117 ARG A CA 1
ATOM 994 C C . ARG A 1 117 ? -10.224 -2.308 -0.768 1.00 97.12 117 ARG A C 1
ATOM 996 O O . ARG A 1 117 ? -11.052 -2.598 0.087 1.00 97.12 117 ARG A O 1
ATOM 1003 N N . LEU A 1 118 ? -8.918 -2.519 -0.608 1.00 98.00 118 LEU A N 1
ATOM 1004 C CA . LEU A 1 118 ? -8.333 -3.115 0.593 1.00 98.00 118 LEU A CA 1
ATOM 1005 C C . LEU A 1 118 ? -8.605 -2.269 1.844 1.00 98.00 118 LEU A C 1
ATOM 1007 O O . LEU A 1 118 ? -8.994 -2.825 2.869 1.00 98.00 118 LEU A O 1
ATOM 1011 N N . LEU A 1 119 ? -8.461 -0.940 1.772 1.00 98.19 119 LEU A N 1
ATOM 1012 C CA . LEU A 1 119 ? -8.812 -0.046 2.886 1.00 98.19 119 LEU A CA 1
ATOM 1013 C C . LEU A 1 119 ? -10.290 -0.206 3.275 1.00 98.19 119 LEU A C 1
ATOM 1015 O O . LEU A 1 119 ? -10.614 -0.337 4.456 1.00 98.19 119 LEU A O 1
ATOM 1019 N N . SER A 1 120 ? -11.171 -0.268 2.274 1.00 97.38 120 SER A N 1
ATOM 1020 C CA . SER A 1 120 ? -12.611 -0.461 2.469 1.00 97.38 120 SER A CA 1
ATOM 1021 C C . SER A 1 120 ? -12.935 -1.826 3.090 1.00 97.38 120 SER A C 1
ATOM 1023 O O . SER A 1 120 ? -13.742 -1.905 4.014 1.00 97.38 120 SER A O 1
ATOM 1025 N N . GLU A 1 121 ? -12.283 -2.900 2.632 1.00 97.12 121 GLU A N 1
ATOM 1026 C CA . GLU A 1 121 ? -12.418 -4.261 3.177 1.00 97.12 121 GLU A CA 1
ATOM 1027 C C . GLU A 1 121 ? -11.968 -4.354 4.642 1.00 97.12 121 GLU A C 1
ATOM 1029 O O . GLU A 1 121 ? -12.565 -5.088 5.427 1.00 97.12 121 GLU A O 1
ATOM 1034 N N . LEU A 1 122 ? -10.938 -3.593 5.024 1.00 97.88 122 LEU A N 1
ATOM 1035 C CA . LEU A 1 122 ? -10.470 -3.489 6.410 1.00 97.88 122 LEU A CA 1
ATOM 1036 C C . LEU A 1 122 ? -11.365 -2.589 7.281 1.00 97.88 122 LEU A C 1
ATOM 1038 O O . LEU A 1 122 ? -11.107 -2.457 8.476 1.00 97.88 122 LEU A O 1
ATOM 1042 N N . GLY A 1 123 ? -12.405 -1.972 6.713 1.00 97.50 123 GLY A N 1
ATOM 1043 C CA . GLY A 1 123 ? -13.300 -1.063 7.427 1.00 97.50 123 GLY A CA 1
ATOM 1044 C C . GLY A 1 123 ? -12.668 0.289 7.767 1.00 97.50 123 GLY A C 1
ATOM 1045 O O . GLY A 1 123 ? -13.130 0.959 8.688 1.00 97.50 123 GLY A O 1
ATOM 1046 N N . ILE A 1 124 ? -11.615 0.697 7.052 1.00 97.75 124 ILE A N 1
ATOM 1047 C CA . ILE A 1 124 ? -10.950 1.987 7.256 1.00 97.75 124 ILE A CA 1
ATOM 1048 C C . ILE A 1 124 ? -11.810 3.088 6.608 1.00 97.75 124 ILE A C 1
ATOM 1050 O O . ILE A 1 124 ? -12.028 3.053 5.394 1.00 97.75 124 ILE A O 1
ATOM 1054 N N . PRO A 1 125 ? -12.307 4.081 7.372 1.00 95.06 125 PRO A N 1
ATOM 1055 C CA . PRO A 1 125 ? -13.274 5.057 6.880 1.00 95.06 125 PRO A CA 1
ATOM 1056 C C . PRO A 1 125 ? -12.580 6.201 6.127 1.00 95.06 125 PRO A C 1
ATOM 1058 O O . PRO A 1 125 ? -12.466 7.318 6.630 1.00 95.06 125 PRO A O 1
ATOM 1061 N N . LEU A 1 126 ? -12.112 5.926 4.909 1.00 95.19 126 LEU A N 1
ATOM 1062 C CA . LEU A 1 126 ? -11.513 6.923 4.024 1.00 95.19 126 LEU A CA 1
ATOM 1063 C C . LEU A 1 126 ? -12.424 7.157 2.815 1.00 95.19 126 LEU A C 1
ATOM 1065 O O . LEU A 1 126 ? -12.666 6.248 2.024 1.00 95.19 126 LEU A O 1
ATOM 1069 N N . ALA A 1 127 ? -12.951 8.374 2.676 1.00 95.94 127 ALA A N 1
ATOM 1070 C CA . ALA A 1 127 ? -13.801 8.719 1.540 1.00 95.94 127 ALA A CA 1
ATOM 1071 C C . ALA A 1 127 ? -12.998 8.685 0.221 1.00 95.94 127 ALA A C 1
ATOM 1073 O O . ALA A 1 127 ? -11.816 9.054 0.236 1.00 95.94 127 ALA A O 1
ATOM 1074 N N . PRO A 1 128 ? -13.618 8.308 -0.916 1.00 96.81 128 PRO A N 1
ATOM 1075 C CA . PRO A 1 128 ? -12.980 8.317 -2.236 1.00 96.81 128 PRO A CA 1
ATOM 1076 C C . PRO A 1 128 ? -12.210 9.605 -2.546 1.00 96.81 128 PRO A C 1
ATOM 1078 O O . PRO A 1 128 ? -11.066 9.565 -2.993 1.00 96.81 128 PRO A O 1
ATOM 1081 N N . GLU A 1 129 ? -12.813 10.756 -2.248 1.00 96.75 129 GLU A N 1
ATOM 1082 C CA . GLU A 1 129 ? -12.251 12.079 -2.518 1.00 96.75 129 GLU A CA 1
ATOM 1083 C C . GLU A 1 129 ? -11.031 12.362 -1.639 1.00 96.75 129 GLU A C 1
ATOM 1085 O O . GLU A 1 129 ? -10.063 12.964 -2.096 1.00 96.75 129 GLU A O 1
ATOM 1090 N N . THR A 1 130 ? -11.053 11.901 -0.385 1.00 96.75 130 THR A N 1
ATOM 1091 C CA . THR A 1 130 ? -9.918 12.037 0.535 1.00 96.75 130 THR A CA 1
ATOM 1092 C C . THR A 1 130 ? -8.761 11.128 0.136 1.00 96.75 130 THR A C 1
ATOM 1094 O O . THR A 1 130 ? -7.617 11.566 0.179 1.00 96.75 130 THR A O 1
ATOM 1097 N N . PHE A 1 131 ? -9.043 9.892 -0.286 1.00 97.50 131 PHE A N 1
ATOM 1098 C CA . PHE A 1 131 ? -8.021 8.976 -0.797 1.00 97.50 131 PHE A CA 1
ATOM 1099 C C . PHE A 1 131 ? -7.349 9.546 -2.051 1.00 97.50 131 PHE A C 1
ATOM 1101 O O . PHE A 1 131 ? -6.128 9.635 -2.132 1.00 97.50 131 PHE A O 1
ATOM 1108 N N . ALA A 1 132 ? -8.143 10.005 -3.018 1.00 97.31 132 ALA A N 1
ATOM 1109 C CA . ALA A 1 132 ? -7.605 10.508 -4.273 1.00 97.31 132 ALA A CA 1
ATOM 1110 C C . ALA A 1 132 ? -6.929 11.883 -4.156 1.00 97.31 132 ALA A C 1
ATOM 1112 O O . ALA A 1 132 ? -6.193 12.272 -5.059 1.00 97.31 132 ALA A O 1
ATOM 1113 N N . PHE A 1 133 ? -7.152 12.635 -3.073 1.00 97.44 133 PHE A N 1
ATOM 1114 C CA . PHE A 1 133 ? -6.565 13.964 -2.876 1.00 97.44 133 PHE A CA 1
ATOM 1115 C C . PHE A 1 133 ? -5.031 13.970 -2.986 1.00 97.44 133 PHE A C 1
ATOM 1117 O O . PHE A 1 133 ? -4.467 14.913 -3.534 1.00 97.44 133 PHE A O 1
ATOM 1124 N N . PHE A 1 134 ? -4.369 12.909 -2.514 1.00 94.94 134 PHE A N 1
ATOM 1125 C CA . PHE A 1 134 ? -2.905 12.787 -2.518 1.00 94.94 134 PHE A CA 1
ATOM 1126 C C . PHE A 1 134 ? -2.332 12.185 -3.809 1.00 94.94 134 PHE A C 1
ATOM 1128 O O . PHE A 1 134 ? -1.120 12.040 -3.939 1.00 94.94 134 PHE A O 1
ATOM 1135 N N . ILE A 1 135 ? -3.186 11.829 -4.770 1.00 96.69 135 ILE A N 1
ATOM 1136 C CA . ILE A 1 135 ? -2.772 11.248 -6.046 1.00 96.69 135 ILE A CA 1
ATOM 1137 C C . ILE A 1 135 ? -2.553 12.383 -7.048 1.00 96.69 135 ILE A C 1
ATOM 1139 O O . ILE A 1 135 ? -3.383 13.282 -7.181 1.00 96.69 135 ILE A O 1
ATOM 1143 N N . ALA A 1 136 ? -1.446 12.344 -7.789 1.00 94.94 136 ALA A N 1
ATOM 1144 C CA . ALA A 1 136 ? -1.172 13.340 -8.818 1.00 94.94 136 ALA A CA 1
ATOM 1145 C C . ALA A 1 136 ? -2.109 13.177 -10.041 1.00 94.94 136 ALA A C 1
ATOM 1147 O O . ALA A 1 136 ? -2.354 12.055 -10.503 1.00 94.94 136 ALA A O 1
ATOM 1148 N N . PRO A 1 137 ? -2.617 14.271 -10.638 1.00 95.56 137 PRO A N 1
ATOM 1149 C CA . PRO A 1 137 ? -3.268 14.215 -11.945 1.00 95.56 137 PRO A CA 1
ATOM 1150 C C . PRO A 1 137 ? -2.311 13.731 -13.056 1.00 95.56 137 PRO A C 1
ATOM 1152 O O . PRO A 1 137 ? -1.127 14.065 -13.020 1.00 95.56 137 PRO A O 1
ATOM 1155 N N . PRO A 1 138 ? -2.800 12.998 -14.080 1.00 96.00 138 PRO A N 1
ATOM 1156 C CA . PRO A 1 138 ? -4.202 12.633 -14.317 1.00 96.00 138 PRO A CA 1
ATOM 1157 C C . PRO A 1 138 ? -4.668 11.348 -13.604 1.00 96.00 138 PRO A C 1
ATOM 1159 O O . PRO A 1 138 ? -5.840 10.993 -13.721 1.00 96.00 138 PRO A O 1
ATOM 1162 N N . MET A 1 139 ? -3.792 10.657 -12.863 1.00 97.56 139 MET A N 1
ATOM 1163 C CA . MET A 1 139 ? -4.111 9.389 -12.186 1.00 97.56 139 MET A CA 1
ATOM 1164 C C . MET A 1 139 ? -5.257 9.564 -11.190 1.00 97.56 139 MET A C 1
ATOM 1166 O O . MET A 1 139 ? -6.181 8.758 -11.156 1.00 97.56 139 MET A O 1
ATOM 1170 N N . GLN A 1 140 ? -5.235 10.675 -10.450 1.00 97.69 140 GLN A N 1
ATOM 1171 C CA . GLN A 1 140 ? -6.279 11.065 -9.504 1.00 97.69 140 GLN A CA 1
ATOM 1172 C C . GLN A 1 140 ? -7.695 10.899 -10.060 1.00 97.69 140 GLN A C 1
ATOM 1174 O O . GLN A 1 140 ? -8.551 10.287 -9.423 1.00 97.69 140 GLN A O 1
ATOM 1179 N N . GLN A 1 141 ? -7.940 11.450 -11.251 1.00 97.31 141 GLN A N 1
ATOM 1180 C CA . GLN A 1 141 ? -9.265 11.447 -11.854 1.00 97.31 141 GLN A CA 1
ATOM 1181 C C . GLN A 1 141 ? -9.684 10.027 -12.251 1.00 97.31 141 GLN A C 1
ATOM 1183 O O . GLN A 1 141 ? -10.808 9.625 -11.970 1.00 97.31 141 GLN A O 1
ATOM 1188 N N . GLN A 1 142 ? -8.770 9.250 -12.837 1.00 97.81 142 GLN A N 1
ATOM 1189 C CA . GLN A 1 142 ? -9.047 7.869 -13.244 1.00 97.81 142 GLN A CA 1
ATOM 1190 C C . GLN A 1 142 ? -9.357 6.979 -12.036 1.00 97.81 142 GLN A C 1
ATOM 1192 O O . GLN A 1 142 ? -10.302 6.192 -12.069 1.00 97.81 142 GLN A O 1
ATOM 1197 N N . VAL A 1 143 ? -8.597 7.131 -10.947 1.00 97.75 143 VAL A N 1
ATOM 1198 C CA . VAL A 1 143 ? -8.849 6.414 -9.693 1.00 97.75 143 VAL A CA 1
ATOM 1199 C C . VAL A 1 143 ? -10.232 6.767 -9.152 1.00 97.75 143 VAL A C 1
ATOM 1201 O O . VAL A 1 143 ? -11.001 5.852 -8.865 1.00 97.75 143 VAL A O 1
ATOM 1204 N N . LEU A 1 144 ? -10.578 8.060 -9.069 1.00 97.12 144 LEU A N 1
ATOM 1205 C CA . LEU A 1 144 ? -11.896 8.517 -8.606 1.00 97.12 144 LEU A CA 1
ATOM 1206 C C . LEU A 1 144 ? -13.041 7.926 -9.425 1.00 97.12 144 LEU A C 1
ATOM 1208 O O . LEU A 1 144 ? -13.974 7.365 -8.851 1.00 97.12 144 LEU A O 1
ATOM 1212 N N . GLU A 1 145 ? -12.951 8.008 -10.752 1.00 96.75 145 GLU A N 1
ATOM 1213 C CA . GLU A 1 145 ? -13.967 7.479 -11.663 1.00 96.75 145 GLU A CA 1
ATOM 1214 C C . GLU A 1 145 ? -14.197 5.977 -11.433 1.00 96.75 145 GLU A C 1
ATOM 1216 O O . GLU A 1 145 ? -15.342 5.528 -11.355 1.00 96.75 145 GLU A O 1
ATOM 1221 N N . ILE A 1 146 ? -13.124 5.200 -11.253 1.00 96.62 146 ILE A N 1
ATOM 1222 C CA . ILE A 1 146 ? -13.216 3.751 -11.032 1.00 96.62 146 ILE A CA 1
ATOM 1223 C C . ILE A 1 146 ? -13.791 3.419 -9.652 1.00 96.62 146 ILE A C 1
ATOM 1225 O O . ILE A 1 146 ? -14.661 2.552 -9.549 1.00 96.62 146 ILE A O 1
ATOM 1229 N N . ILE A 1 147 ? -13.317 4.063 -8.581 1.00 95.50 147 ILE A N 1
ATOM 1230 C CA . ILE A 1 147 ? -13.764 3.721 -7.220 1.00 95.50 147 ILE A CA 1
ATOM 1231 C C . ILE A 1 147 ? -15.205 4.176 -6.959 1.00 95.50 147 ILE A C 1
ATOM 1233 O O . ILE A 1 147 ? -15.939 3.478 -6.260 1.00 95.50 147 ILE A O 1
ATOM 1237 N N . GLN A 1 148 ? -15.644 5.285 -7.564 1.00 93.25 148 GLN A N 1
ATOM 1238 C CA . GLN A 1 148 ? -17.022 5.777 -7.456 1.00 93.25 148 GLN A CA 1
ATOM 1239 C C . GLN A 1 148 ? -18.010 4.978 -8.315 1.00 93.25 148 GLN A C 1
ATOM 1241 O O . GLN A 1 148 ? -19.171 4.839 -7.932 1.00 93.25 148 GLN A O 1
ATOM 1246 N N . ALA A 1 149 ? -17.569 4.407 -9.442 1.00 89.31 149 ALA A N 1
ATOM 1247 C CA . ALA A 1 149 ? -18.404 3.513 -10.248 1.00 89.31 149 ALA A CA 1
ATOM 1248 C C . ALA A 1 149 ? -18.776 2.206 -9.513 1.00 89.31 149 ALA A C 1
ATOM 1250 O O . ALA A 1 149 ? -19.715 1.518 -9.918 1.00 89.31 149 ALA A O 1
ATOM 1251 N N . GLY A 1 150 ? -18.070 1.875 -8.424 1.00 72.12 150 GLY A N 1
ATOM 1252 C CA . GLY A 1 150 ? -18.250 0.637 -7.669 1.00 72.12 150 GLY A CA 1
ATOM 1253 C C . GLY A 1 150 ? -17.737 -0.598 -8.426 1.00 72.12 150 GLY A C 1
ATOM 1254 O O . GLY A 1 150 ? -17.241 -0.498 -9.551 1.00 72.12 150 GLY A O 1
ATOM 1255 N N . PRO A 1 151 ? -17.805 -1.800 -7.826 1.00 60.69 151 PRO A N 1
ATOM 1256 C CA . PRO A 1 151 ? -17.506 -3.026 -8.554 1.00 60.69 151 PRO A CA 1
ATOM 1257 C C . PRO A 1 151 ? -18.484 -3.163 -9.727 1.00 60.69 151 PRO A C 1
ATOM 1259 O O . PRO A 1 151 ? -19.696 -3.251 -9.519 1.00 60.69 151 PRO A O 1
ATOM 1262 N N . GLN A 1 152 ? -17.965 -3.189 -10.960 1.00 50.25 152 GLN A N 1
ATOM 1263 C CA . GLN A 1 152 ? -18.754 -3.581 -12.124 1.00 50.25 152 GLN A CA 1
ATOM 1264 C C . GLN A 1 152 ? -19.312 -4.977 -11.848 1.00 50.25 152 GLN A C 1
ATOM 1266 O O . GLN A 1 152 ? -18.576 -5.962 -11.868 1.00 50.25 152 GLN A O 1
ATOM 1271 N N . GLN A 1 153 ? -20.615 -5.069 -11.580 1.00 38.19 153 GLN A N 1
ATOM 1272 C CA . GLN A 1 153 ? -21.320 -6.329 -11.737 1.00 38.19 153 GLN A CA 1
ATOM 1273 C C . GLN A 1 153 ? -21.114 -6.734 -13.191 1.00 38.19 153 GLN A C 1
ATOM 1275 O O . GLN A 1 153 ? -21.548 -6.023 -14.104 1.00 38.19 153 GLN A O 1
ATOM 1280 N N . SER A 1 154 ? -20.395 -7.834 -13.400 1.00 39.16 154 SER A N 1
ATOM 1281 C CA . SER A 1 154 ? -20.312 -8.514 -14.681 1.00 39.16 154 SER A CA 1
ATOM 1282 C C . SER A 1 154 ? -21.730 -8.569 -15.235 1.00 39.16 154 SER A C 1
ATOM 1284 O O . SER A 1 154 ? -22.611 -9.183 -14.634 1.00 39.16 154 SER A O 1
ATOM 1286 N N . ARG A 1 155 ? -21.984 -7.886 -16.352 1.00 40.69 155 ARG A N 1
ATOM 1287 C CA . ARG A 1 155 ? -23.176 -8.158 -17.148 1.00 40.69 155 ARG A CA 1
ATOM 1288 C C . ARG A 1 155 ? -22.984 -9.552 -17.733 1.00 40.69 155 ARG A C 1
ATOM 1290 O O . ARG A 1 155 ? -22.539 -9.691 -18.869 1.00 40.69 155 ARG A O 1
ATOM 1297 N N . GLU A 1 156 ? -23.276 -10.576 -16.941 1.00 42.16 156 GLU A N 1
ATOM 1298 C CA . GLU A 1 156 ? -23.628 -11.880 -17.477 1.00 42.16 156 GLU A CA 1
ATOM 1299 C C . GLU A 1 156 ? -24.931 -11.663 -18.240 1.00 42.16 156 GLU A C 1
ATOM 1301 O O . GLU A 1 156 ? -26.012 -11.480 -17.682 1.00 42.16 156 GLU A O 1
ATOM 1306 N N . SER A 1 157 ? -24.763 -11.513 -19.550 1.00 44.91 157 SER A N 1
ATOM 1307 C CA . SER A 1 157 ? -25.865 -11.514 -20.495 1.00 44.91 157 SER A CA 1
ATOM 1308 C C . SER A 1 157 ? -26.426 -12.932 -20.517 1.00 44.91 157 SER A C 1
ATOM 1310 O O . SER A 1 157 ? -25.658 -13.892 -20.582 1.00 44.91 157 SER A O 1
ATOM 1312 N N . ALA A 1 158 ? -27.750 -12.993 -20.406 1.00 41.66 158 ALA A N 1
ATOM 1313 C CA . ALA A 1 158 ? -28.603 -14.171 -20.478 1.00 41.66 158 ALA A CA 1
ATOM 1314 C C . ALA A 1 158 ? -28.373 -15.057 -21.713 1.00 41.66 158 ALA A C 1
ATOM 1316 O O . ALA A 1 158 ? -27.886 -14.535 -22.744 1.00 41.66 158 ALA A O 1
#

Sequence (158 aa):
MQQSKEQWLATRTDPMNWPNNEYFQLLIDKAWQLNVELRSSKIHELWYYRPDSRTIYIWEPDLINEPLAYLLTVFGHELGHVTDFDRHPEFVARTKDLHYSNVPWDIELSGFVSGFRLLSELGIPLAPETFAFFIAPPMQQQVLEIIQAGPQQSRESA

Foldseek 3Di:
DQDDLVRCCVPQEDPAPADPDPLSVLLSVLCSVLVAGEYADPDPPDWFAQLVRSYIHDPRVCRPPPDPLVVLLRSLLRVQLSVVCVVVVVLCVVPNPDDRVPRDPVSSLSSNLSSVVVSVVSVNPADLLSSLVPPDPPSSVSSSVVVVVPPPPPPPDD

pLDDT: mean 91.82, std 12.23, range [38.19, 98.56]

Radius of gyration: 15.65 Å; chains: 1; bounding box: 46×37×38 Å